Protein AF-A0A7W0T8P1-F1 (afdb_monomer_lite)

pLDDT: mean 83.96, std 18.14, range [41.06, 98.75]

Foldseek 3Di:
DDDDDDDDDDDDDDDDDDDPDPDDDDDDDDDDDDDDDDDDDDDDDDDPDDPPPPPDPPDDDVLVVLVVQLVVLCVLLVVLCVVFPCCAAEPPHPNPDPVSVQCWHPNDPPIDHPQSALVSVCQCQCPPNHQHVDDVPCGNPQDDPSVVSSVSSNVSVVVNVD

Radius of gyration: 28.11 Å; chains: 1; bounding box: 54×30×103 Å

Sequence (162 aa):
MKTILFCLLASLAACGGDSKAPAKPEPEPVATPVEPAPVTPVAEPTPTSEPIAKEEPPPPDPKIALAAAETAAYENAKPVLEKFCKSCHMKGNRNATAKKLAELDITEYPFKGKHANTKDIREVLGIGGGKPTMPKGAVGSVKGDDLALIAAWADAWDANHK

Secondary structure (DSSP, 8-state):
--------------------PPPPPPPPP-PPPPPPPP-----PPPP--------PPPPPPHHHHHHHHHHHHHHHHHHHHHHHTHHHHSTTSTT--HHHHHH-B-SSSSPBSTT-SHHHHHHHHTTTSPPP--STTSTT-S-THHHHHHHHHHHHHHHHT-

Structure (mmCIF, N/CA/C/O backbone):
data_AF-A0A7W0T8P1-F1
#
_entry.id   AF-A0A7W0T8P1-F1
#
loop_
_atom_site.group_PDB
_atom_site.id
_atom_site.type_symbol
_atom_site.label_atom_id
_atom_site.label_alt_id
_atom_site.label_comp_id
_atom_site.label_asym_id
_atom_site.label_entity_id
_atom_site.label_seq_id
_atom_site.pdbx_PDB_ins_code
_atom_site.Cartn_x
_atom_site.Cartn_y
_atom_site.Cartn_z
_atom_site.occupancy
_atom_site.B_iso_or_equiv
_atom_site.auth_seq_id
_atom_site.auth_comp_id
_atom_site.auth_asym_id
_atom_site.auth_atom_id
_atom_site.pdbx_PDB_model_num
ATOM 1 N N . MET A 1 1 ? -3.089 -15.436 43.392 1.00 41.06 1 MET A N 1
ATOM 2 C CA . MET A 1 1 ? -4.430 -15.611 43.999 1.00 41.06 1 MET A CA 1
ATOM 3 C C . MET A 1 1 ? -5.435 -15.187 42.930 1.00 41.06 1 MET A C 1
ATOM 5 O O . MET A 1 1 ? -5.274 -14.095 42.416 1.00 41.06 1 MET A O 1
ATOM 9 N N . LYS A 1 2 ? -6.182 -16.118 42.306 1.00 46.31 2 LYS A N 1
ATOM 10 C CA . LYS A 1 2 ? -7.569 -16.497 42.683 1.00 46.31 2 LYS A CA 1
ATOM 11 C C . LYS A 1 2 ? -8.438 -15.226 42.753 1.00 46.31 2 LYS A C 1
ATOM 13 O O . LYS A 1 2 ? -8.131 -14.364 43.558 1.00 46.31 2 LYS A O 1
ATOM 18 N N . THR A 1 3 ? -9.480 -15.005 41.951 1.00 44.75 3 THR A N 1
ATOM 19 C CA . THR A 1 3 ? -10.584 -15.881 41.502 1.00 44.75 3 THR A CA 1
ATOM 20 C C . THR A 1 3 ? -11.382 -15.043 40.451 1.00 44.75 3 THR A C 1
ATOM 22 O O . THR A 1 3 ? -11.213 -13.829 40.430 1.00 44.75 3 THR A O 1
ATOM 25 N N . ILE A 1 4 ? -12.147 -15.555 39.480 1.00 56.81 4 ILE A N 1
ATOM 26 C CA . ILE A 1 4 ? -13.626 -15.760 39.466 1.00 56.81 4 ILE A CA 1
ATOM 27 C C . ILE A 1 4 ? -13.977 -15.672 37.952 1.00 56.81 4 ILE A C 1
ATOM 29 O O . ILE A 1 4 ? -13.636 -14.676 37.328 1.00 56.81 4 ILE A O 1
ATOM 33 N N . LEU A 1 5 ? -14.367 -16.730 37.233 1.00 55.47 5 LEU A N 1
ATOM 34 C CA . LEU A 1 5 ? -15.614 -17.508 37.305 1.00 55.47 5 LEU A CA 1
ATOM 35 C C . LEU A 1 5 ? -16.815 -16.764 36.666 1.00 55.47 5 LEU A C 1
ATOM 37 O O . LEU A 1 5 ? -17.286 -15.770 37.192 1.00 55.47 5 LEU A O 1
ATOM 41 N N . PHE A 1 6 ? -17.338 -17.358 35.585 1.00 47.34 6 PHE A N 1
ATOM 42 C CA . PHE A 1 6 ? -18.720 -17.272 35.075 1.00 47.34 6 PHE A CA 1
ATOM 43 C C . PHE A 1 6 ? -19.210 -15.967 34.417 1.00 47.34 6 PHE A C 1
ATOM 45 O O . PHE A 1 6 ? -19.399 -14.946 35.059 1.00 47.34 6 PHE A O 1
ATOM 52 N N . CYS A 1 7 ? -19.601 -16.058 33.142 1.00 51.75 7 CYS A N 1
ATOM 53 C CA . CYS A 1 7 ? -20.990 -16.394 32.804 1.00 51.75 7 CYS A CA 1
ATOM 54 C C . CYS A 1 7 ? -21.139 -16.638 31.294 1.00 51.75 7 CYS A C 1
ATOM 56 O O . CYS A 1 7 ? -20.966 -15.737 30.477 1.00 51.75 7 CYS A O 1
ATOM 58 N N . LEU A 1 8 ? -21.490 -17.879 30.948 1.00 51.03 8 LEU A N 1
ATOM 59 C CA . LEU A 1 8 ? -22.179 -18.211 29.706 1.00 51.03 8 LEU A CA 1
ATOM 60 C C . LEU A 1 8 ? -23.519 -17.474 29.676 1.00 51.03 8 LEU A C 1
ATOM 62 O O . LEU A 1 8 ? -24.327 -17.676 30.577 1.00 51.03 8 LEU A O 1
ATOM 66 N N . LEU A 1 9 ? -23.797 -16.752 28.595 1.00 61.91 9 LEU A N 1
ATOM 67 C CA . LEU A 1 9 ? -25.160 -16.555 28.111 1.00 61.91 9 LEU A CA 1
ATOM 68 C C . LEU A 1 9 ? -25.158 -16.720 26.593 1.00 61.91 9 LEU A C 1
ATOM 70 O O . LEU A 1 9 ? -24.714 -15.860 25.837 1.00 61.91 9 LEU A O 1
ATOM 74 N N . ALA A 1 10 ? -25.633 -17.891 26.180 1.00 58.12 10 ALA A N 1
ATOM 75 C CA . ALA A 1 10 ? -26.115 -18.144 24.840 1.00 58.12 10 ALA A CA 1
ATOM 76 C C . ALA A 1 10 ? -27.408 -17.349 24.615 1.00 58.12 10 ALA A C 1
ATOM 78 O O . ALA A 1 10 ? -28.279 -17.300 25.484 1.00 58.12 10 ALA A O 1
ATOM 79 N N . SER A 1 11 ? -27.565 -16.763 23.434 1.00 65.81 11 SER A N 1
ATOM 80 C CA . SER A 1 11 ? -28.877 -16.383 22.918 1.00 65.81 11 SER A CA 1
ATOM 81 C C . SER A 1 11 ? -28.933 -16.703 21.434 1.00 65.81 11 SER A C 1
ATOM 83 O O . SER A 1 11 ? -28.066 -16.330 20.647 1.00 65.81 11 SER A O 1
ATOM 85 N N . LEU A 1 12 ? -29.941 -17.509 21.132 1.00 55.97 12 LEU A N 1
ATOM 86 C CA . LEU A 1 12 ? -30.298 -18.065 19.846 1.00 55.97 12 LEU A CA 1
ATOM 87 C C . LEU A 1 12 ? -30.912 -17.007 18.920 1.00 55.97 12 LEU A C 1
ATOM 89 O O . LEU A 1 12 ? -31.568 -16.078 19.374 1.00 55.97 12 LEU A O 1
ATOM 93 N N . ALA A 1 13 ? -30.763 -17.287 17.626 1.00 56.09 13 ALA A N 1
ATOM 94 C CA . ALA A 1 13 ? -31.745 -17.088 16.561 1.00 56.09 13 ALA A CA 1
ATOM 95 C C . ALA A 1 13 ? -32.289 -15.672 16.285 1.00 56.09 13 ALA A C 1
ATOM 97 O O . ALA A 1 13 ? -33.228 -15.199 16.914 1.00 56.09 13 ALA A O 1
ATOM 98 N N . ALA A 1 14 ? -31.834 -15.120 15.158 1.00 56.81 14 ALA A N 1
ATOM 99 C CA . ALA A 1 14 ? -32.705 -14.423 14.214 1.00 56.81 14 ALA A CA 1
ATOM 100 C C . ALA A 1 14 ? -32.209 -14.690 12.780 1.00 56.81 14 ALA A C 1
ATOM 102 O O . ALA A 1 14 ? -31.424 -13.933 12.216 1.00 56.81 14 ALA A O 1
ATOM 103 N N . CYS A 1 15 ? -32.644 -15.815 12.206 1.00 55.09 15 CYS A N 1
ATOM 104 C CA . CYS A 1 15 ? -32.730 -15.971 10.757 1.00 55.09 15 CYS A CA 1
ATOM 105 C C . CYS A 1 15 ? -34.045 -15.328 10.314 1.00 55.09 15 CYS A C 1
ATOM 107 O O . CYS A 1 15 ? -35.110 -15.763 10.746 1.00 55.09 15 CYS A O 1
ATOM 109 N N . GLY A 1 16 ? -33.981 -14.317 9.457 1.00 45.16 16 GLY A N 1
ATOM 110 C CA . GLY A 1 16 ? -35.161 -13.758 8.810 1.00 45.16 16 GLY A CA 1
ATOM 111 C C . GLY A 1 16 ? -34.790 -12.554 7.958 1.00 45.16 16 GLY A C 1
ATOM 112 O O . GLY A 1 16 ? -34.183 -11.619 8.470 1.00 45.16 16 GLY A O 1
ATOM 113 N N . GLY A 1 17 ? -35.149 -12.585 6.675 1.00 49.16 17 GLY A N 1
ATOM 114 C CA . GLY A 1 17 ? -35.180 -11.376 5.852 1.00 49.16 17 GLY A CA 1
ATOM 115 C C . GLY A 1 17 ? -34.564 -11.511 4.467 1.00 49.16 17 GLY A C 1
ATOM 116 O O . GLY A 1 17 ? -33.513 -10.941 4.206 1.00 49.16 17 GLY A O 1
ATOM 117 N N . ASP A 1 18 ? -35.257 -12.252 3.606 1.00 52.88 18 ASP A N 1
ATOM 118 C CA . ASP A 1 18 ? -35.471 -11.957 2.184 1.00 52.88 18 ASP A CA 1
ATOM 119 C C . ASP A 1 18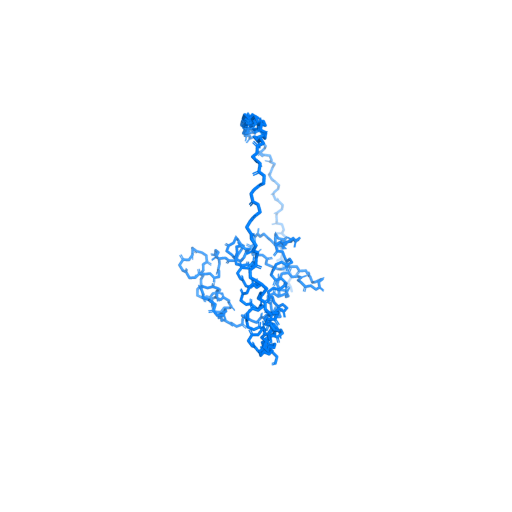 ? -34.260 -11.745 1.259 1.00 52.88 18 ASP A C 1
ATOM 121 O O . ASP A 1 18 ? -33.794 -10.640 0.975 1.00 52.88 18 ASP A O 1
ATOM 125 N N . SER A 1 19 ? -33.858 -12.857 0.637 1.00 55.28 19 SER A N 1
ATOM 126 C CA . SER A 1 19 ? -33.184 -12.868 -0.658 1.00 55.28 19 SER A CA 1
ATOM 127 C C . SER A 1 19 ? -34.091 -12.262 -1.731 1.00 55.28 19 SER A C 1
ATOM 129 O O . SER A 1 19 ? -34.943 -12.940 -2.302 1.00 55.28 19 SER A O 1
ATOM 131 N N . LYS A 1 20 ? -33.878 -10.987 -2.059 1.00 56.19 20 LYS A N 1
ATOM 132 C CA . LYS A 1 20 ? -34.366 -10.423 -3.318 1.00 56.19 20 LYS A CA 1
ATOM 133 C C . LYS A 1 20 ? -33.319 -10.694 -4.394 1.00 56.19 20 LYS A C 1
ATOM 135 O O . LYS A 1 20 ? -32.283 -10.036 -4.443 1.00 56.19 20 LYS A O 1
ATOM 140 N N . ALA A 1 21 ? -33.582 -11.704 -5.219 1.00 65.38 21 ALA A N 1
ATOM 141 C CA . ALA A 1 21 ? -32.804 -11.969 -6.421 1.00 65.38 21 ALA A CA 1
ATOM 142 C C . ALA A 1 21 ? -32.806 -10.712 -7.314 1.00 65.38 21 ALA A C 1
ATOM 144 O O . ALA A 1 21 ? -33.888 -10.197 -7.617 1.00 65.38 21 ALA A O 1
ATOM 145 N N . PRO A 1 22 ? -31.642 -10.184 -7.732 1.00 68.94 22 PRO A N 1
ATOM 146 C CA . PRO A 1 22 ? -31.613 -9.181 -8.780 1.00 68.94 22 PRO A CA 1
ATOM 147 C C . PRO A 1 22 ? -32.089 -9.817 -10.089 1.00 68.94 22 PRO A C 1
ATOM 149 O O . PRO A 1 22 ? -31.713 -10.937 -10.439 1.00 68.94 22 PRO A O 1
ATOM 152 N N . ALA A 1 23 ? -32.966 -9.090 -10.778 1.00 66.12 23 ALA A N 1
ATOM 153 C CA . ALA A 1 23 ? -33.496 -9.450 -12.078 1.00 66.12 23 ALA A CA 1
ATOM 154 C C . ALA A 1 23 ? -32.355 -9.728 -13.065 1.00 66.12 23 ALA A C 1
ATOM 156 O O . ALA A 1 23 ? -31.396 -8.963 -13.152 1.00 66.12 23 ALA A O 1
ATOM 157 N N . LYS A 1 24 ? -32.493 -10.830 -13.804 1.00 67.69 24 LYS A N 1
ATOM 158 C CA . LYS A 1 24 ? -31.679 -11.185 -14.967 1.00 67.69 24 LYS A CA 1
ATOM 159 C C . LYS A 1 24 ? -31.753 -10.043 -15.994 1.00 67.69 24 LYS A C 1
ATOM 161 O O . LYS A 1 24 ? -32.853 -9.802 -16.493 1.00 67.69 24 LYS A O 1
ATOM 166 N N . PRO A 1 25 ? -30.644 -9.359 -16.326 1.00 68.12 25 PRO A N 1
ATOM 167 C CA . PRO A 1 25 ? -30.621 -8.458 -17.464 1.00 68.12 25 PRO A CA 1
ATOM 168 C C . PRO A 1 25 ? -30.805 -9.248 -18.761 1.00 68.12 25 PRO A C 1
ATOM 170 O O . PRO A 1 25 ? -30.307 -10.364 -18.923 1.00 68.12 25 PRO A O 1
ATOM 173 N N . GLU A 1 26 ? -31.602 -8.639 -19.623 1.00 67.56 26 GLU A N 1
ATOM 174 C CA . GLU A 1 26 ? -31.990 -9.013 -20.977 1.00 67.56 26 GLU A CA 1
ATOM 175 C C . GLU A 1 26 ? -30.789 -9.437 -21.845 1.00 67.56 26 GLU A C 1
ATOM 177 O O . GLU A 1 26 ? -29.716 -8.844 -21.722 1.00 67.56 26 GLU A O 1
ATOM 182 N N . PRO A 1 27 ? -30.926 -10.451 -22.720 1.00 66.50 27 PRO A N 1
ATOM 183 C CA . PRO A 1 27 ? -29.911 -10.718 -23.731 1.00 66.50 27 PRO A CA 1
ATOM 184 C C . PRO A 1 27 ? -29.813 -9.525 -24.690 1.00 66.50 27 PRO A C 1
ATOM 186 O O . PRO A 1 27 ? -30.806 -9.123 -25.295 1.00 66.50 27 PRO A O 1
ATOM 189 N N . GLU A 1 28 ? -28.609 -8.975 -24.825 1.00 66.88 28 GLU A N 1
ATOM 190 C CA . GLU A 1 28 ? -28.311 -7.934 -25.804 1.00 66.88 28 GLU A CA 1
ATOM 191 C C . GLU A 1 28 ? -28.583 -8.436 -27.238 1.00 66.88 28 GLU A C 1
ATOM 193 O O . GLU A 1 28 ? -28.343 -9.612 -27.546 1.00 66.88 28 GLU A O 1
ATOM 198 N N . PRO A 1 29 ? -29.097 -7.569 -28.128 1.00 70.94 29 PRO A N 1
ATOM 199 C CA . PRO A 1 29 ? -29.385 -7.923 -29.509 1.00 70.94 29 PRO A CA 1
ATOM 200 C C . PRO A 1 29 ? -28.104 -8.283 -30.269 1.00 70.94 29 PRO A C 1
ATOM 202 O O . PRO A 1 29 ? -27.123 -7.543 -30.292 1.00 70.94 29 PRO A O 1
ATOM 205 N N . VAL A 1 30 ? -28.163 -9.437 -30.932 1.00 54.19 30 VAL A N 1
ATOM 206 C CA . VAL A 1 30 ? -27.162 -9.953 -31.866 1.00 54.19 30 VAL A CA 1
ATOM 207 C C . VAL A 1 30 ? -26.929 -8.921 -32.969 1.00 54.19 30 VAL A C 1
ATOM 209 O O . VAL A 1 30 ? -27.820 -8.649 -33.774 1.00 54.19 30 VAL A O 1
ATOM 212 N N . ALA A 1 31 ? -25.725 -8.354 -33.015 1.00 57.09 31 ALA A N 1
ATOM 213 C CA . ALA A 1 31 ? -25.283 -7.551 -34.142 1.00 57.09 31 ALA A CA 1
ATOM 214 C C . ALA A 1 31 ? -25.184 -8.440 -35.393 1.00 57.09 31 ALA A C 1
ATOM 216 O O . ALA A 1 31 ? -24.454 -9.431 -35.434 1.00 57.09 31 ALA A O 1
ATOM 217 N N . THR A 1 32 ? -25.959 -8.073 -36.407 1.00 63.59 32 THR A N 1
ATOM 218 C CA . THR A 1 32 ? -25.948 -8.613 -37.767 1.00 63.59 32 THR A CA 1
ATOM 219 C C . THR A 1 32 ? -24.542 -8.579 -38.387 1.00 63.59 32 THR A C 1
ATOM 221 O O . THR A 1 32 ? -23.881 -7.540 -38.315 1.00 63.59 32 THR A O 1
ATOM 224 N N . PRO A 1 33 ? -24.097 -9.659 -39.056 1.00 67.25 33 PRO A N 1
ATOM 225 C CA . PRO A 1 33 ? -22.906 -9.642 -39.900 1.00 67.25 33 PRO A CA 1
ATOM 226 C C . PRO A 1 33 ? -23.093 -8.671 -41.070 1.00 67.25 33 PRO A C 1
ATOM 228 O O . PRO A 1 33 ? -24.044 -8.797 -41.841 1.00 67.25 33 PRO A O 1
ATOM 231 N N . VAL A 1 34 ? -22.189 -7.701 -41.198 1.00 63.44 34 VAL A N 1
ATOM 232 C CA . VAL A 1 34 ? -22.124 -6.814 -42.361 1.00 63.44 34 VAL A CA 1
ATOM 233 C C . VAL A 1 34 ? -21.410 -7.547 -43.495 1.00 63.44 34 VAL A C 1
ATOM 235 O O . VAL A 1 34 ? -20.306 -8.065 -43.335 1.00 63.44 34 VAL A O 1
ATOM 238 N N . GLU A 1 35 ? -22.099 -7.595 -44.627 1.00 67.81 35 GLU A N 1
ATOM 239 C CA . GLU A 1 35 ? -21.688 -8.109 -45.929 1.00 67.81 35 GLU A CA 1
ATOM 240 C C . GLU A 1 35 ? -20.400 -7.425 -46.440 1.00 67.81 35 GLU A C 1
ATOM 242 O O . GLU A 1 35 ? -20.301 -6.195 -46.389 1.00 67.81 35 GLU A O 1
ATOM 247 N N . PRO A 1 36 ? -19.397 -8.173 -46.938 1.00 62.44 36 PRO A N 1
ATOM 248 C CA . PRO A 1 36 ? -18.203 -7.573 -47.515 1.00 62.44 36 PRO A CA 1
ATOM 249 C C . PRO A 1 36 ? -18.466 -7.110 -48.955 1.00 62.44 36 PRO A C 1
ATOM 251 O O . PRO A 1 36 ? -18.781 -7.910 -49.835 1.00 62.44 36 PRO A O 1
ATOM 254 N N . ALA A 1 37 ? -18.273 -5.816 -49.209 1.00 68.38 37 ALA A N 1
ATOM 255 C CA . ALA A 1 37 ? -18.227 -5.266 -50.560 1.00 68.38 37 ALA A CA 1
ATOM 256 C C . ALA A 1 37 ? -16.897 -5.628 -51.262 1.00 68.38 37 ALA A C 1
ATOM 258 O O . ALA A 1 37 ? -15.835 -5.524 -50.640 1.00 68.38 37 ALA A O 1
ATOM 259 N N . PRO A 1 38 ? -16.912 -5.991 -52.559 1.00 62.12 38 PRO A N 1
ATOM 260 C CA . PRO A 1 38 ? -15.705 -6.128 -53.360 1.00 62.12 38 PRO A CA 1
ATOM 261 C C . PRO A 1 38 ? -15.319 -4.766 -53.950 1.00 62.12 38 PRO A C 1
ATOM 263 O O . PRO A 1 38 ? -16.081 -4.171 -54.710 1.00 62.12 38 PRO A O 1
ATOM 266 N N . VAL A 1 39 ? -14.113 -4.285 -53.646 1.00 61.06 39 VAL A N 1
ATOM 267 C CA . VAL A 1 39 ? -13.488 -3.181 -54.386 1.00 61.06 39 VAL A CA 1
ATOM 268 C C . VAL A 1 39 ? -12.166 -3.636 -54.990 1.00 61.06 39 VAL A C 1
ATOM 270 O O . VAL A 1 39 ? -11.305 -4.224 -54.341 1.00 61.06 39 VAL A O 1
ATOM 273 N N . THR A 1 40 ? -12.088 -3.403 -56.293 1.00 62.66 40 THR A N 1
ATOM 274 C CA . THR A 1 40 ? -11.021 -3.715 -57.241 1.00 62.66 40 THR A CA 1
ATOM 275 C C . THR A 1 40 ? -9.670 -3.082 -56.892 1.00 62.66 40 THR A C 1
ATOM 277 O O . THR A 1 40 ? -9.638 -1.971 -56.363 1.00 62.66 40 THR A O 1
ATOM 280 N N . PRO A 1 41 ? -8.549 -3.729 -57.268 1.00 61.88 41 PRO A N 1
ATOM 281 C CA . PRO A 1 41 ? -7.210 -3.206 -57.049 1.00 61.88 41 PRO A CA 1
ATOM 282 C C . PRO A 1 41 ? -6.822 -2.223 -58.163 1.00 61.88 41 PRO A C 1
ATOM 284 O O . PRO A 1 41 ? -6.849 -2.569 -59.343 1.00 61.88 41 PRO A O 1
ATOM 287 N N . VAL A 1 42 ? -6.403 -1.015 -57.787 1.00 62.09 42 VAL A N 1
ATOM 288 C CA . VAL A 1 42 ? -5.606 -0.138 -58.654 1.00 62.09 42 VAL A CA 1
ATOM 289 C C . VAL A 1 42 ? -4.215 -0.078 -58.043 1.00 62.09 42 VAL A C 1
ATOM 291 O O . VAL A 1 42 ? -4.015 0.476 -56.966 1.00 62.09 42 VAL A O 1
ATOM 294 N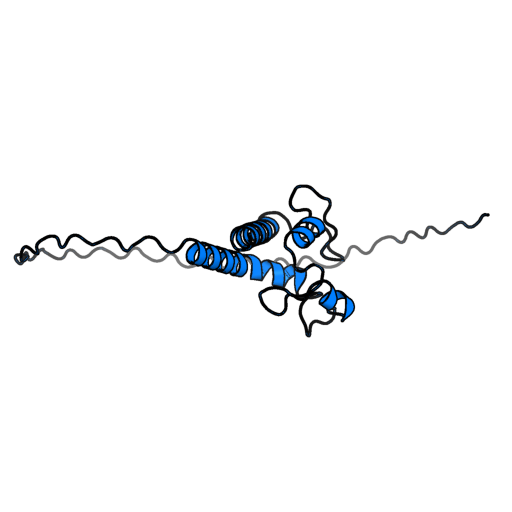 N . ALA A 1 43 ? -3.276 -0.743 -58.710 1.00 57.78 43 ALA A N 1
ATOM 295 C CA . ALA A 1 43 ? -1.865 -0.707 -58.377 1.00 57.78 43 ALA A CA 1
ATOM 296 C C . ALA A 1 43 ? -1.265 0.607 -58.893 1.00 57.78 43 ALA A C 1
ATOM 298 O O . ALA A 1 43 ? -1.164 0.805 -60.103 1.00 57.78 43 ALA A O 1
ATOM 299 N N . GLU A 1 44 ? -0.845 1.476 -57.977 1.00 63.47 44 GLU A N 1
ATOM 300 C CA . GLU A 1 44 ? 0.131 2.526 -58.263 1.00 63.47 44 GLU A CA 1
ATOM 301 C C . GLU A 1 44 ? 1.526 2.077 -57.791 1.00 63.47 44 GLU A C 1
ATOM 303 O O . GLU A 1 44 ? 1.647 1.404 -56.761 1.00 63.47 44 GLU A O 1
ATOM 308 N N . PRO A 1 45 ? 2.589 2.396 -58.550 1.00 58.88 45 PRO A N 1
ATOM 309 C CA . PRO A 1 45 ? 3.943 1.945 -58.263 1.00 58.88 45 PRO A CA 1
ATOM 310 C C . PRO A 1 45 ? 4.491 2.624 -57.004 1.00 58.88 45 PRO A C 1
ATOM 312 O O . PRO A 1 45 ? 4.637 3.843 -56.936 1.00 58.88 45 PRO A O 1
ATOM 315 N N . THR A 1 46 ? 4.839 1.811 -56.009 1.00 56.44 46 THR A N 1
ATOM 316 C CA . THR A 1 46 ? 5.544 2.243 -54.802 1.00 56.44 46 THR A CA 1
ATOM 317 C C . THR A 1 46 ? 6.932 2.788 -55.156 1.00 56.44 46 THR A C 1
ATOM 319 O O . THR A 1 46 ? 7.707 2.057 -55.782 1.00 56.44 46 THR A O 1
ATOM 322 N N . PRO A 1 47 ? 7.312 4.003 -54.719 1.00 62.06 47 PRO A N 1
ATOM 323 C CA . PRO A 1 47 ? 8.716 4.374 -54.669 1.00 62.06 47 PRO A CA 1
ATOM 324 C C . PRO A 1 47 ? 9.420 3.439 -53.680 1.00 62.06 47 PRO A C 1
ATOM 326 O O . PRO A 1 47 ? 9.040 3.356 -52.510 1.00 62.06 47 PRO A O 1
ATOM 329 N N . THR A 1 48 ? 10.430 2.715 -54.165 1.00 60.44 48 THR A N 1
ATOM 330 C CA . THR A 1 48 ? 11.393 1.979 -53.341 1.00 60.44 48 THR A CA 1
ATOM 331 C C . THR A 1 48 ? 12.029 2.959 -52.366 1.00 60.44 48 THR A C 1
ATOM 333 O O . THR A 1 48 ? 12.966 3.678 -52.696 1.00 60.44 48 THR A O 1
ATOM 336 N N . SER A 1 49 ? 11.461 3.016 -51.166 1.00 61.62 49 SER A N 1
ATOM 337 C CA . SER A 1 49 ? 12.089 3.630 -50.010 1.00 61.62 49 SER A CA 1
ATOM 338 C C . SER A 1 49 ? 13.099 2.617 -49.492 1.00 61.62 49 SER A C 1
ATOM 340 O O . SER A 1 49 ? 12.737 1.491 -49.144 1.00 61.62 49 SER A O 1
ATOM 342 N N . GLU A 1 50 ? 14.372 2.995 -49.515 1.00 64.62 50 GLU A N 1
ATOM 343 C CA . GLU A 1 50 ? 15.443 2.250 -48.866 1.00 64.62 50 GLU A CA 1
ATOM 344 C C . GLU A 1 50 ? 15.048 1.950 -47.408 1.00 64.62 50 GLU A C 1
ATOM 346 O O . GLU A 1 50 ? 14.453 2.808 -46.743 1.00 64.62 50 GLU A O 1
ATOM 351 N N . PRO A 1 51 ? 15.333 0.744 -46.887 1.00 63.16 51 PRO A N 1
ATOM 352 C CA . PRO A 1 51 ? 15.076 0.430 -45.495 1.00 63.16 51 PRO A CA 1
ATOM 353 C C . PRO A 1 51 ? 16.018 1.277 -44.641 1.00 63.16 51 PRO A C 1
ATOM 355 O O . PRO A 1 51 ? 17.180 0.931 -44.438 1.00 63.16 51 PRO A O 1
ATOM 358 N N . ILE A 1 52 ? 15.511 2.403 -44.139 1.00 63.22 52 ILE A N 1
ATOM 359 C CA . ILE A 1 52 ? 16.136 3.120 -43.033 1.00 63.22 52 ILE A CA 1
ATOM 360 C C . ILE A 1 52 ? 16.203 2.1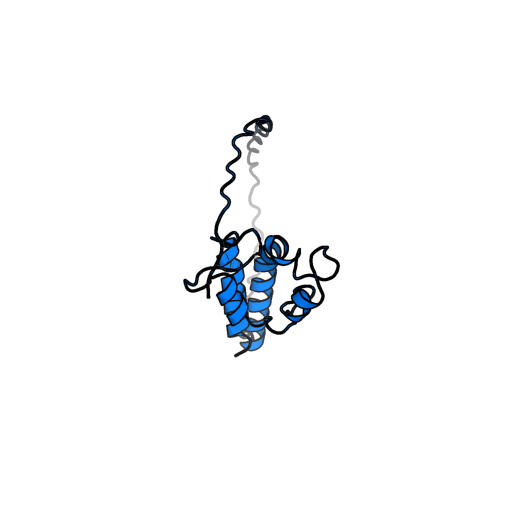04 -41.897 1.00 63.22 52 ILE A C 1
ATOM 362 O O . ILE A 1 52 ? 15.170 1.692 -41.362 1.00 63.22 52 ILE A O 1
ATOM 366 N N . ALA A 1 53 ? 17.416 1.645 -41.589 1.00 64.62 53 ALA A N 1
ATOM 367 C CA . ALA A 1 53 ? 17.680 0.829 -40.421 1.00 64.62 53 ALA A CA 1
ATOM 368 C C . ALA A 1 53 ? 17.110 1.585 -39.220 1.00 64.62 53 ALA A C 1
ATOM 370 O O . ALA A 1 53 ? 17.579 2.665 -38.865 1.00 64.62 53 ALA A O 1
ATOM 371 N N . LYS A 1 54 ? 16.014 1.060 -38.672 1.00 67.06 54 LYS A N 1
ATOM 372 C CA . LYS A 1 54 ? 15.344 1.621 -37.509 1.00 67.06 54 LYS A CA 1
ATOM 373 C C . LYS A 1 54 ? 16.308 1.411 -36.350 1.00 67.06 54 LYS A C 1
ATOM 375 O O . LYS A 1 54 ? 16.417 0.299 -35.844 1.00 67.06 54 LYS A O 1
ATOM 380 N N . GLU A 1 55 ? 17.080 2.442 -36.031 1.00 64.38 55 GLU A N 1
ATOM 381 C CA . GLU A 1 55 ? 17.997 2.422 -34.901 1.00 64.38 55 GLU A CA 1
ATOM 382 C C . GLU A 1 55 ? 17.151 2.169 -33.649 1.00 64.38 55 GLU A C 1
ATOM 384 O O . GLU A 1 55 ? 16.230 2.929 -33.332 1.00 64.38 55 GLU A O 1
ATOM 389 N N . GLU A 1 56 ? 17.356 1.007 -33.031 1.00 72.12 56 GLU A N 1
ATOM 390 C CA . GLU A 1 56 ? 16.610 0.610 -31.847 1.00 72.12 56 GLU A CA 1
ATOM 391 C C . GLU A 1 56 ? 16.997 1.573 -30.718 1.00 72.12 56 GLU A C 1
ATOM 393 O O . GLU A 1 56 ? 18.192 1.808 -30.508 1.00 72.12 56 GLU A O 1
ATOM 398 N N . PRO A 1 57 ? 16.026 2.198 -30.026 1.00 76.00 57 PRO A N 1
ATOM 399 C CA . PRO A 1 57 ? 16.352 3.128 -28.960 1.00 76.00 57 PRO A CA 1
ATOM 400 C C . PRO A 1 57 ? 17.203 2.417 -27.900 1.00 76.00 57 PRO A C 1
ATOM 402 O O . PRO A 1 57 ? 16.975 1.233 -27.626 1.00 76.00 57 PRO A O 1
ATOM 405 N N . PRO A 1 58 ? 18.176 3.119 -27.288 1.00 75.94 58 PRO A N 1
ATOM 406 C CA . PRO A 1 58 ? 18.988 2.527 -26.240 1.00 75.94 58 PRO A CA 1
ATOM 407 C C . PRO A 1 58 ? 18.085 2.004 -25.113 1.00 75.94 58 PRO A C 1
ATOM 409 O O . PRO A 1 58 ? 17.046 2.615 -24.827 1.00 75.94 58 PRO A O 1
ATOM 412 N N . PRO A 1 59 ? 18.459 0.888 -24.462 1.00 80.00 59 PRO A N 1
ATOM 413 C CA . PRO A 1 59 ? 17.678 0.352 -23.360 1.00 80.00 59 PRO A CA 1
ATOM 414 C C . PRO A 1 59 ? 17.532 1.413 -22.258 1.00 80.00 59 PRO A C 1
ATOM 416 O O . PRO A 1 59 ? 18.463 2.193 -22.027 1.00 80.00 59 PRO A O 1
ATOM 419 N N . PRO A 1 60 ? 16.376 1.466 -21.574 1.00 83.00 60 PRO A N 1
ATOM 420 C CA . PRO A 1 60 ? 16.157 2.438 -20.515 1.00 83.00 60 PRO A CA 1
ATOM 421 C C . PRO A 1 60 ? 17.159 2.234 -19.376 1.00 83.00 60 PRO A C 1
ATOM 423 O O . PRO A 1 60 ? 17.555 1.106 -19.072 1.00 83.00 60 PRO A O 1
ATOM 426 N N . ASP A 1 61 ? 17.521 3.333 -18.712 1.00 90.44 61 ASP A N 1
ATOM 427 C CA . ASP A 1 61 ? 18.296 3.285 -17.474 1.00 90.44 61 ASP A CA 1
ATOM 428 C C . ASP A 1 61 ? 17.598 2.342 -16.466 1.00 90.44 61 ASP A C 1
ATOM 430 O O . ASP A 1 61 ? 16.391 2.496 -16.222 1.00 90.44 61 ASP A O 1
ATOM 434 N N . PRO A 1 62 ? 18.314 1.368 -15.868 1.00 93.00 62 PRO A N 1
ATOM 435 C CA . PRO A 1 62 ? 17.718 0.396 -14.955 1.00 93.00 62 PRO A CA 1
ATOM 436 C C . PRO A 1 62 ? 16.942 1.030 -13.797 1.00 93.00 62 PRO A C 1
ATOM 438 O O . PRO A 1 62 ? 15.904 0.508 -13.392 1.00 93.00 62 PRO A O 1
ATOM 441 N N . LYS A 1 63 ? 17.397 2.173 -13.273 1.00 93.31 63 LYS A N 1
ATOM 442 C CA . LYS A 1 63 ? 16.727 2.877 -12.177 1.00 93.31 63 LYS A CA 1
ATOM 443 C C . LYS A 1 63 ? 15.401 3.483 -12.627 1.00 93.31 63 LYS A C 1
ATOM 445 O O . LYS A 1 63 ? 14.419 3.417 -11.889 1.00 93.31 63 LYS A O 1
ATOM 450 N N . ILE A 1 64 ? 15.351 4.024 -13.844 1.00 94.25 64 ILE A N 1
ATOM 451 C CA . ILE A 1 64 ? 14.111 4.530 -14.448 1.00 94.25 64 ILE A CA 1
ATOM 452 C C . ILE A 1 64 ? 13.127 3.381 -14.687 1.00 94.25 64 ILE A C 1
ATOM 454 O O . ILE A 1 64 ? 11.944 3.510 -14.370 1.00 94.25 64 ILE A O 1
ATOM 458 N N . ALA A 1 65 ? 13.613 2.236 -15.171 1.00 95.06 65 ALA A N 1
ATOM 459 C CA . ALA A 1 65 ? 12.786 1.048 -15.365 1.00 95.06 65 ALA A CA 1
ATOM 460 C C . ALA A 1 65 ? 12.197 0.524 -14.040 1.00 95.06 65 ALA A C 1
ATOM 462 O O . ALA A 1 65 ? 11.007 0.210 -13.982 1.00 95.06 65 ALA A O 1
ATOM 463 N N . LEU A 1 66 ? 12.988 0.486 -12.961 1.00 96.50 66 LEU A N 1
ATOM 464 C CA . LEU A 1 66 ? 12.525 0.066 -11.632 1.00 96.50 66 LEU A CA 1
ATOM 465 C C . LEU A 1 66 ? 11.485 1.029 -11.042 1.00 96.50 66 LEU A C 1
ATOM 467 O O . LEU A 1 66 ? 10.468 0.576 -10.520 1.00 96.50 66 LEU A O 1
ATOM 471 N N . ALA A 1 67 ? 11.689 2.342 -11.171 1.00 96.81 67 ALA A N 1
ATOM 472 C CA . ALA A 1 67 ? 10.715 3.335 -10.716 1.00 96.81 67 ALA A CA 1
ATOM 473 C C . ALA A 1 67 ? 9.383 3.246 -11.489 1.00 96.81 67 ALA A C 1
ATOM 475 O O . ALA A 1 67 ? 8.304 3.363 -10.899 1.00 96.81 67 ALA A O 1
ATOM 476 N N . ALA A 1 68 ? 9.442 2.993 -12.801 1.00 96.94 68 ALA A N 1
ATOM 477 C CA . ALA A 1 68 ? 8.254 2.779 -13.624 1.00 96.94 68 ALA A CA 1
ATOM 478 C C . ALA A 1 68 ? 7.513 1.487 -13.236 1.00 96.94 68 ALA A C 1
ATOM 480 O O . ALA A 1 68 ? 6.288 1.499 -13.102 1.00 96.94 68 ALA A O 1
ATOM 481 N N . ALA A 1 69 ? 8.247 0.394 -13.004 1.00 97.88 69 ALA A N 1
ATOM 482 C CA . ALA A 1 69 ? 7.682 -0.880 -12.564 1.00 97.88 69 ALA A CA 1
ATOM 483 C C . ALA A 1 69 ? 7.001 -0.765 -11.192 1.00 97.88 69 ALA A C 1
ATOM 485 O O . ALA A 1 69 ? 5.884 -1.251 -11.016 1.00 97.88 69 ALA A O 1
ATOM 486 N N . GLU A 1 70 ? 7.634 -0.077 -10.242 1.00 98.31 70 GLU A N 1
ATOM 487 C CA . GLU A 1 70 ? 7.039 0.211 -8.938 1.00 98.31 70 GLU A CA 1
ATOM 488 C C . GLU A 1 70 ? 5.749 1.024 -9.068 1.00 98.31 70 GLU A C 1
ATOM 490 O O . GLU A 1 70 ? 4.731 0.645 -8.491 1.00 98.31 70 GLU A O 1
ATOM 495 N N . THR A 1 71 ? 5.767 2.106 -9.853 1.00 98.38 71 THR A N 1
ATOM 496 C CA . THR A 1 71 ? 4.589 2.965 -10.056 1.00 98.38 71 THR A CA 1
ATOM 497 C C . THR A 1 71 ? 3.431 2.171 -10.661 1.00 98.38 71 THR A C 1
ATOM 499 O O . THR A 1 71 ? 2.306 2.243 -10.169 1.00 98.38 71 THR A O 1
ATOM 502 N N . ALA A 1 72 ? 3.700 1.359 -11.687 1.00 98.56 72 ALA A N 1
ATOM 503 C CA . ALA A 1 72 ? 2.687 0.507 -12.301 1.00 98.56 72 ALA A CA 1
ATOM 504 C C . ALA A 1 72 ? 2.118 -0.516 -11.303 1.00 98.56 72 ALA A C 1
ATOM 506 O O . ALA A 1 72 ? 0.904 -0.715 -11.234 1.00 98.56 72 ALA A O 1
ATOM 507 N N . ALA A 1 73 ? 2.975 -1.144 -10.495 1.00 98.69 73 ALA A N 1
ATOM 508 C CA . ALA A 1 73 ? 2.538 -2.090 -9.476 1.00 98.69 73 ALA A CA 1
ATOM 509 C C . ALA A 1 73 ? 1.713 -1.407 -8.369 1.00 98.69 73 ALA A C 1
ATOM 511 O O . ALA A 1 73 ? 0.702 -1.962 -7.934 1.00 98.69 73 ALA A O 1
ATOM 512 N N . TYR A 1 74 ? 2.086 -0.190 -7.959 1.00 98.62 74 TYR A N 1
ATOM 513 C CA . TYR A 1 74 ? 1.322 0.612 -7.003 1.00 98.62 74 TYR A CA 1
ATOM 514 C C . TYR A 1 74 ? -0.079 0.934 -7.526 1.00 98.62 74 TYR A C 1
ATOM 516 O O . TYR A 1 74 ? -1.056 0.680 -6.822 1.00 98.62 74 TYR A O 1
ATOM 524 N N . GLU A 1 75 ? -0.203 1.433 -8.758 1.00 98.62 75 GLU A N 1
ATOM 525 C CA . GLU A 1 75 ? -1.513 1.766 -9.337 1.00 98.62 75 GLU A CA 1
ATOM 526 C C . GLU A 1 75 ? -2.415 0.527 -9.464 1.00 98.62 75 GLU A C 1
ATOM 528 O O . GLU A 1 75 ? -3.614 0.609 -9.197 1.00 98.62 75 GLU A O 1
ATOM 533 N N . ASN A 1 76 ? -1.843 -0.647 -9.750 1.00 98.69 76 ASN A N 1
ATOM 534 C CA . ASN A 1 76 ? -2.588 -1.909 -9.740 1.00 98.69 76 ASN A CA 1
ATOM 535 C C . ASN A 1 76 ? -3.043 -2.326 -8.325 1.00 98.69 76 ASN A C 1
ATOM 537 O O . ASN A 1 76 ? -4.144 -2.850 -8.155 1.00 98.69 76 ASN A O 1
ATOM 541 N N . ALA A 1 77 ? -2.227 -2.090 -7.292 1.00 98.69 77 ALA A N 1
ATOM 542 C CA . ALA A 1 77 ? -2.559 -2.411 -5.899 1.00 98.69 77 ALA A CA 1
ATOM 543 C C . ALA A 1 77 ? -3.505 -1.387 -5.241 1.00 98.69 77 ALA A C 1
ATOM 545 O O . ALA A 1 77 ? -4.221 -1.708 -4.286 1.00 98.69 77 ALA A O 1
ATOM 546 N N . LYS A 1 78 ? -3.536 -0.153 -5.745 1.00 98.56 78 LYS A N 1
ATOM 547 C CA . LYS A 1 78 ? -4.323 0.970 -5.222 1.00 98.56 78 LYS A CA 1
ATOM 548 C C . LYS A 1 78 ? -5.805 0.666 -4.974 1.00 98.56 78 LYS A C 1
ATOM 550 O O . LYS A 1 78 ? -6.246 0.922 -3.851 1.00 98.56 78 LYS A O 1
ATOM 555 N N . PRO A 1 79 ? -6.588 0.074 -5.898 1.00 98.62 79 PRO A N 1
ATOM 556 C CA . PRO A 1 79 ? -7.988 -0.261 -5.616 1.00 98.62 79 PRO A CA 1
ATOM 557 C C . PRO A 1 79 ? -8.147 -1.229 -4.432 1.00 98.62 79 PRO A C 1
ATOM 559 O O . PRO A 1 79 ? -9.106 -1.118 -3.665 1.00 98.62 79 PRO A O 1
ATOM 562 N N . VAL A 1 80 ? -7.193 -2.142 -4.222 1.00 98.56 80 VAL A N 1
ATOM 563 C CA . VAL A 1 80 ? -7.195 -3.065 -3.077 1.00 98.56 80 VAL A CA 1
ATOM 564 C C . VAL A 1 80 ? -6.910 -2.306 -1.778 1.00 98.56 80 VAL A C 1
ATOM 566 O O . VAL A 1 80 ? -7.631 -2.458 -0.787 1.00 98.56 80 VAL A O 1
ATOM 569 N N . LEU A 1 81 ? -5.904 -1.430 -1.785 1.00 98.31 81 LEU A N 1
ATOM 570 C CA . LEU A 1 81 ? -5.575 -0.565 -0.647 1.00 98.31 81 LEU A CA 1
ATOM 571 C C . LEU A 1 81 ? -6.754 0.347 -0.280 1.00 98.31 81 LEU A C 1
ATOM 573 O O . LEU A 1 81 ? -7.087 0.519 0.895 1.00 98.31 81 LEU A O 1
ATOM 577 N N . GLU A 1 82 ? -7.454 0.883 -1.273 1.00 97.88 82 GLU A N 1
ATOM 578 C CA . GLU A 1 82 ? -8.654 1.678 -1.050 1.00 97.88 82 GLU A CA 1
ATOM 579 C C . GLU A 1 82 ? -9.813 0.850 -0.492 1.00 97.88 82 GLU A C 1
ATOM 581 O O . GLU A 1 82 ? -10.535 1.308 0.396 1.00 97.88 82 GLU A O 1
ATOM 586 N N . LYS A 1 83 ? -9.999 -0.376 -0.974 1.00 97.94 83 LYS A N 1
ATOM 587 C CA . LYS A 1 83 ? -11.067 -1.271 -0.519 1.00 97.94 83 LYS A CA 1
ATOM 588 C C . LYS A 1 83 ? -10.879 -1.699 0.936 1.00 97.94 83 LYS A C 1
ATOM 590 O O . LYS A 1 83 ? -11.837 -1.666 1.708 1.00 97.94 83 LYS A O 1
ATOM 595 N N . PHE A 1 84 ? -9.662 -2.073 1.327 1.00 98.19 84 PHE A N 1
ATOM 596 C CA . PHE A 1 84 ? -9.413 -2.708 2.626 1.00 98.19 84 PHE A CA 1
ATOM 597 C C . PHE A 1 84 ? -8.729 -1.805 3.657 1.00 98.19 84 PHE A C 1
ATOM 599 O O . PHE A 1 84 ? -8.979 -1.952 4.856 1.00 98.19 84 PHE A O 1
ATOM 606 N N . CYS A 1 85 ? -7.898 -0.853 3.229 1.00 97.81 85 CYS A N 1
ATOM 607 C CA . CYS A 1 85 ? -7.006 -0.112 4.126 1.00 97.81 85 CYS A CA 1
ATOM 608 C C . CYS A 1 85 ? -7.492 1.323 4.404 1.00 97.81 85 CYS A C 1
ATOM 610 O O . CYS A 1 85 ? -7.327 1.813 5.530 1.00 97.81 85 CYS A O 1
ATOM 612 N N . LYS A 1 86 ? -8.148 1.993 3.437 1.00 97.69 86 LYS A N 1
ATOM 613 C CA . LYS A 1 86 ? -8.457 3.440 3.538 1.00 97.69 86 LYS A CA 1
ATOM 614 C C . LYS A 1 86 ? -9.268 3.828 4.765 1.00 97.69 86 LYS A C 1
ATOM 616 O O . LYS A 1 86 ? -9.002 4.856 5.378 1.00 97.69 86 LYS A O 1
ATOM 621 N N . SER A 1 87 ? -10.216 2.986 5.181 1.00 97.38 87 SER A N 1
ATOM 622 C CA . SER A 1 87 ? -11.113 3.313 6.296 1.00 97.38 87 SER A CA 1
ATOM 623 C C . SER A 1 87 ? -10.362 3.630 7.597 1.00 97.38 87 SER A C 1
ATOM 625 O O . SER A 1 87 ? -10.878 4.382 8.425 1.00 97.38 87 SER A O 1
ATOM 627 N N . CYS A 1 88 ? -9.159 3.067 7.773 1.00 98.19 88 CYS A N 1
ATOM 628 C CA . CYS A 1 88 ? -8.327 3.200 8.968 1.00 98.19 88 CYS A CA 1
ATOM 629 C C . CYS A 1 88 ? -7.002 3.938 8.737 1.00 98.19 88 CYS A C 1
ATOM 631 O O . CYS A 1 88 ? -6.484 4.502 9.698 1.00 98.19 88 CYS A O 1
ATOM 633 N N . HIS A 1 89 ? -6.465 3.917 7.515 1.00 98.19 89 HIS A N 1
ATOM 634 C CA . HIS A 1 89 ? -5.112 4.395 7.210 1.00 98.19 89 HIS A CA 1
ATOM 635 C C . HIS A 1 89 ? -5.066 5.576 6.234 1.00 98.19 89 HIS A C 1
ATOM 637 O O . HIS A 1 89 ? -3.992 5.945 5.788 1.00 98.19 89 HIS A O 1
ATOM 643 N N . MET A 1 90 ? -6.201 6.197 5.905 1.00 98.25 90 MET A N 1
ATOM 644 C CA . MET A 1 90 ? -6.243 7.394 5.058 1.00 98.25 90 MET A CA 1
ATOM 645 C C . MET A 1 90 ? -6.907 8.551 5.806 1.00 98.25 90 MET A C 1
ATOM 647 O O . MET A 1 90 ? -7.986 8.385 6.386 1.00 98.25 90 MET A O 1
ATOM 651 N N . LYS A 1 91 ? -6.267 9.724 5.789 1.00 98.12 91 LYS A N 1
ATOM 652 C CA . LYS A 1 91 ? -6.735 10.951 6.447 1.00 98.12 91 LYS A CA 1
ATOM 653 C C . LYS A 1 91 ? -8.164 11.297 6.028 1.00 98.12 91 LYS A C 1
ATOM 655 O O . LYS A 1 91 ? -8.582 11.046 4.905 1.00 98.12 91 LYS A O 1
ATOM 660 N N . GLY A 1 92 ? -8.925 11.855 6.967 1.00 96.62 92 GLY A N 1
ATOM 661 C CA . GLY A 1 92 ? -10.330 12.219 6.758 1.00 96.62 92 GLY A CA 1
ATOM 662 C C . GLY A 1 92 ? -11.323 11.055 6.864 1.00 96.62 92 GLY A C 1
ATOM 663 O O . GLY A 1 92 ? -12.522 11.301 6.973 1.00 96.62 92 GLY A O 1
ATOM 664 N N . ASN A 1 93 ? -10.873 9.795 6.908 1.00 97.38 93 ASN A N 1
ATOM 665 C CA . ASN A 1 93 ? -11.780 8.668 7.128 1.00 97.38 93 ASN A CA 1
ATOM 666 C C . ASN A 1 93 ? -12.184 8.524 8.599 1.00 97.38 93 ASN A C 1
ATOM 668 O O . ASN A 1 93 ? -11.384 8.712 9.515 1.00 97.38 93 ASN A O 1
ATOM 672 N N . ARG A 1 94 ? -13.426 8.080 8.828 1.00 95.19 94 ARG A N 1
ATOM 673 C CA . ARG A 1 94 ? -14.039 7.967 10.165 1.00 95.19 94 ARG A CA 1
ATOM 674 C C . ARG A 1 94 ? -13.220 7.152 11.174 1.00 95.19 94 ARG A C 1
ATOM 676 O O . ARG A 1 94 ? -13.269 7.455 12.361 1.00 95.19 94 ARG A O 1
ATOM 683 N N . ASN A 1 95 ? -12.481 6.126 10.737 1.00 96.06 95 ASN A N 1
ATOM 684 C CA . ASN A 1 95 ? -11.700 5.277 11.645 1.00 96.06 95 ASN A CA 1
ATOM 685 C C . ASN A 1 95 ? -10.194 5.586 11.630 1.00 96.06 95 ASN A C 1
ATOM 687 O O . ASN A 1 95 ? -9.438 4.828 12.253 1.00 96.06 95 ASN A O 1
ATOM 691 N N . ALA A 1 96 ? -9.759 6.649 10.945 1.00 97.81 96 ALA A N 1
ATOM 692 C CA . ALA A 1 96 ? -8.365 7.066 10.832 1.00 97.81 96 ALA A CA 1
ATOM 693 C C . ALA A 1 96 ? -7.945 7.924 12.034 1.00 97.81 96 ALA A C 1
ATOM 695 O O . ALA A 1 96 ? -7.907 9.151 11.988 1.00 97.81 96 ALA A O 1
ATOM 696 N N . THR A 1 97 ? -7.658 7.259 13.154 1.00 98.06 97 THR A N 1
ATOM 697 C CA . THR A 1 97 ? -7.174 7.934 14.364 1.00 98.06 97 THR A CA 1
ATOM 698 C C . THR A 1 97 ? -5.709 8.343 14.216 1.00 98.06 97 THR A C 1
ATOM 700 O O . THR A 1 97 ? -4.949 7.686 13.505 1.00 98.06 97 THR A O 1
ATOM 703 N N . ALA A 1 98 ? -5.276 9.370 14.958 1.00 98.19 98 ALA A N 1
ATOM 704 C CA . ALA A 1 98 ? -3.882 9.829 14.955 1.00 98.19 98 ALA A CA 1
ATOM 705 C C . ALA A 1 98 ? -2.880 8.687 15.207 1.00 98.19 98 ALA A C 1
ATOM 707 O O . ALA A 1 98 ? -1.861 8.596 14.533 1.00 98.19 98 ALA A O 1
ATOM 708 N N . LYS A 1 99 ? -3.214 7.761 16.120 1.00 97.94 99 LYS A N 1
ATOM 709 C CA . LYS A 1 99 ? -2.399 6.567 16.376 1.00 97.94 99 LYS A CA 1
ATOM 710 C C . LYS A 1 99 ? -2.253 5.692 15.128 1.00 97.94 99 LYS A C 1
ATOM 712 O O . LYS A 1 99 ? -1.145 5.298 14.807 1.00 97.94 99 LYS A O 1
ATOM 717 N N . LYS A 1 100 ? -3.346 5.388 14.421 1.00 97.50 100 LYS A N 1
ATOM 718 C CA . LYS A 1 100 ? -3.295 4.526 13.228 1.00 97.50 100 LYS A CA 1
ATOM 719 C C . LYS A 1 100 ? -2.535 5.173 12.076 1.00 97.50 100 LYS A C 1
ATOM 721 O O . LYS A 1 100 ? -1.788 4.470 11.412 1.00 97.50 100 LYS A O 1
ATOM 726 N N . LEU A 1 101 ? -2.699 6.482 11.882 1.00 98.38 101 LEU A N 1
ATOM 727 C CA . LEU A 1 101 ? -1.971 7.245 10.864 1.00 98.38 101 LEU A CA 1
ATOM 728 C C . LEU A 1 101 ? -0.473 7.361 11.186 1.00 98.38 101 LEU A C 1
ATOM 730 O O . LEU A 1 101 ? 0.348 7.359 10.280 1.00 98.38 101 LEU A O 1
ATOM 734 N N . ALA A 1 102 ? -0.099 7.422 12.469 1.00 98.12 102 ALA A N 1
ATOM 735 C CA . ALA A 1 102 ? 1.306 7.382 12.874 1.00 98.12 102 ALA A CA 1
ATOM 736 C C . ALA A 1 102 ? 1.960 6.013 12.604 1.00 98.12 102 ALA A C 1
ATOM 738 O O . ALA A 1 102 ? 3.158 5.952 12.327 1.00 98.12 102 ALA A O 1
ATOM 739 N N . GLU A 1 103 ? 1.184 4.928 12.680 1.00 97.62 103 GLU A N 1
ATOM 740 C CA . GLU A 1 103 ? 1.651 3.594 12.302 1.00 97.62 103 GLU A CA 1
ATOM 741 C C . GLU A 1 103 ? 1.722 3.436 10.779 1.00 97.62 103 GLU A C 1
ATOM 743 O O . GLU A 1 103 ? 2.759 3.043 10.258 1.00 97.62 103 GLU A O 1
ATOM 748 N N . LEU A 1 104 ? 0.657 3.783 10.058 1.00 98.44 104 LEU A N 1
ATOM 749 C CA . LEU A 1 104 ? 0.607 3.730 8.600 1.00 98.44 104 LEU A CA 1
ATOM 750 C C . LEU A 1 104 ? -0.397 4.762 8.068 1.00 98.44 104 LEU A C 1
ATOM 752 O O . LEU A 1 104 ? -1.582 4.725 8.415 1.00 98.44 104 LEU A O 1
ATOM 756 N N . ASP A 1 105 ? 0.076 5.639 7.191 1.00 98.50 105 ASP A N 1
ATOM 757 C CA . ASP A 1 105 ? -0.693 6.632 6.447 1.00 98.50 105 ASP A CA 1
ATOM 758 C C . ASP A 1 105 ? -0.520 6.383 4.940 1.00 98.50 105 ASP A C 1
ATOM 760 O O . ASP A 1 105 ? 0.563 6.580 4.385 1.00 98.50 105 ASP A O 1
ATOM 764 N N . ILE A 1 106 ? -1.608 5.952 4.297 1.00 98.25 106 ILE A N 1
ATOM 765 C CA . ILE A 1 106 ? -1.702 5.680 2.855 1.00 98.25 106 ILE A CA 1
ATOM 766 C C . ILE A 1 106 ? -2.383 6.818 2.083 1.00 98.25 106 ILE A C 1
ATOM 768 O O . ILE A 1 106 ? -2.827 6.615 0.955 1.00 98.25 106 ILE A O 1
ATOM 772 N N . THR A 1 107 ? -2.549 7.997 2.693 1.00 98.31 107 THR A N 1
ATOM 773 C CA . THR A 1 107 ? -3.198 9.148 2.035 1.00 98.31 107 THR A CA 1
ATOM 774 C C . THR A 1 107 ? -2.444 9.585 0.784 1.00 98.31 107 THR A C 1
ATOM 776 O O . THR A 1 107 ? -3.055 9.991 -0.198 1.00 98.31 107 THR A O 1
ATOM 779 N N . GLU A 1 108 ? -1.120 9.502 0.832 1.00 97.69 108 GLU A N 1
ATOM 780 C CA . GLU A 1 108 ? -0.222 9.881 -0.250 1.00 97.69 108 GLU A CA 1
ATOM 781 C C . GLU A 1 108 ? 0.759 8.743 -0.500 1.00 97.69 108 GLU A C 1
ATOM 783 O O . GLU A 1 108 ? 1.051 7.947 0.397 1.00 97.69 108 GLU A O 1
ATOM 788 N N . TYR A 1 109 ? 1.280 8.703 -1.720 1.00 97.19 109 TYR A N 1
ATOM 789 C CA . TYR A 1 109 ? 2.383 7.837 -2.090 1.00 97.19 109 TYR A CA 1
ATOM 790 C C . TYR A 1 109 ? 3.681 8.658 -2.189 1.00 97.19 109 TYR A C 1
ATOM 792 O O . TYR A 1 109 ? 3.639 9.758 -2.747 1.00 97.19 109 TYR A O 1
ATOM 800 N N . PRO A 1 110 ? 4.825 8.163 -1.683 1.00 97.56 110 PRO A N 1
ATOM 801 C CA . PRO A 1 110 ? 4.998 6.923 -0.920 1.00 97.56 110 PRO A CA 1
ATOM 802 C C . PRO A 1 110 ? 4.352 6.982 0.473 1.00 97.56 110 PRO A C 1
ATOM 804 O O . PRO A 1 110 ? 4.150 8.064 1.033 1.00 97.56 110 PRO A O 1
ATOM 807 N N . PHE A 1 111 ? 4.028 5.811 1.034 1.00 98.06 111 PHE A N 1
ATOM 808 C CA . PHE A 1 111 ? 3.369 5.719 2.341 1.00 98.06 111 PHE A CA 1
ATOM 809 C C . PHE A 1 111 ? 4.236 6.286 3.465 1.00 98.06 111 PHE A C 1
ATOM 811 O O . PHE A 1 111 ? 5.466 6.250 3.424 1.00 98.06 111 PHE A O 1
ATOM 818 N N . LYS A 1 112 ? 3.573 6.796 4.505 1.00 98.12 112 LYS A N 1
ATOM 819 C CA . LYS A 1 112 ? 4.211 7.408 5.680 1.00 98.12 112 LYS A CA 1
ATOM 820 C C . LYS A 1 112 ? 3.840 6.638 6.948 1.00 98.12 112 LYS A C 1
ATOM 822 O O . LYS A 1 112 ? 2.836 5.933 6.981 1.00 98.12 112 LYS A O 1
ATOM 827 N N . GLY A 1 113 ? 4.635 6.793 8.005 1.00 97.06 113 GLY A N 1
ATOM 828 C CA . GLY A 1 113 ? 4.411 6.141 9.302 1.00 97.06 113 GLY A CA 1
ATOM 829 C C . GLY A 1 113 ? 5.470 5.094 9.650 1.00 97.06 113 GLY A C 1
ATOM 830 O O . GLY A 1 113 ? 6.348 4.784 8.847 1.00 97.06 113 GLY A O 1
ATOM 831 N N . LYS A 1 114 ? 5.412 4.571 10.877 1.00 97.12 114 LYS A N 1
ATOM 832 C CA . LYS A 1 114 ? 6.414 3.626 11.412 1.00 97.12 114 LYS A CA 1
ATOM 833 C C . LYS A 1 114 ? 6.428 2.279 10.686 1.00 97.12 114 LYS A C 1
ATOM 835 O O . LYS A 1 114 ? 7.492 1.699 10.504 1.00 97.12 114 LYS A O 1
ATOM 840 N N . HIS A 1 115 ? 5.259 1.825 10.248 1.00 96.06 115 HIS A N 1
ATOM 841 C CA . HIS A 1 115 ? 5.024 0.563 9.550 1.00 96.06 115 HIS A CA 1
ATOM 842 C C . HIS A 1 115 ? 4.787 0.768 8.045 1.00 96.06 115 HIS A C 1
ATOM 844 O O . HIS A 1 115 ? 4.135 -0.045 7.395 1.00 96.06 115 HIS A O 1
ATOM 850 N N . ALA A 1 116 ? 5.307 1.861 7.473 1.00 96.06 116 ALA A N 1
ATOM 851 C CA . ALA A 1 116 ? 5.228 2.144 6.037 1.00 96.06 116 ALA A CA 1
ATOM 852 C C . ALA A 1 116 ? 6.228 1.343 5.183 1.00 96.06 116 ALA A C 1
ATOM 854 O O . ALA A 1 116 ? 6.278 1.519 3.970 1.00 96.06 116 ALA A O 1
ATOM 855 N N . ASN A 1 117 ? 7.029 0.469 5.798 1.00 96.69 117 ASN A N 1
ATOM 856 C CA . ASN A 1 117 ? 7.901 -0.439 5.066 1.00 96.69 117 ASN A CA 1
ATOM 857 C C . ASN A 1 117 ? 7.123 -1.680 4.588 1.00 96.69 117 ASN A C 1
ATOM 859 O O . ASN A 1 117 ? 6.182 -2.152 5.228 1.00 96.69 117 ASN A O 1
ATOM 863 N N . THR A 1 118 ? 7.543 -2.229 3.453 1.00 97.62 118 THR A N 1
ATOM 864 C CA . THR A 1 118 ? 6.938 -3.403 2.804 1.00 97.62 118 THR A CA 1
ATOM 865 C C . THR A 1 118 ? 6.980 -4.656 3.673 1.00 97.62 118 THR A C 1
ATOM 867 O O . THR A 1 118 ? 6.044 -5.452 3.631 1.00 97.62 118 THR A O 1
ATOM 870 N N . LYS A 1 119 ? 8.022 -4.834 4.494 1.00 97.94 119 LYS A N 1
ATOM 871 C CA . LYS A 1 119 ? 8.155 -5.982 5.401 1.00 97.94 119 LYS A CA 1
ATOM 872 C C . LYS A 1 119 ? 6.999 -6.040 6.404 1.00 97.94 119 LYS A C 1
ATOM 874 O O . LYS A 1 119 ? 6.355 -7.082 6.513 1.00 97.94 119 LYS A O 1
ATOM 879 N N . ASP A 1 120 ? 6.704 -4.935 7.080 1.00 98.19 120 ASP A N 1
ATOM 880 C CA . ASP A 1 120 ? 5.618 -4.867 8.063 1.00 98.19 120 ASP A CA 1
ATOM 881 C C . ASP A 1 120 ? 4.252 -5.079 7.395 1.00 98.19 120 ASP A C 1
ATOM 883 O O . ASP A 1 120 ? 3.400 -5.792 7.926 1.00 98.19 120 ASP A O 1
ATOM 887 N N . ILE A 1 121 ? 4.052 -4.527 6.190 1.00 97.88 121 ILE A N 1
ATOM 888 C CA . ILE A 1 121 ? 2.827 -4.734 5.401 1.00 97.88 121 ILE A CA 1
ATOM 889 C C . ILE A 1 121 ? 2.649 -6.217 5.048 1.00 97.88 121 ILE A C 1
ATOM 891 O O . ILE A 1 121 ? 1.555 -6.766 5.210 1.00 97.88 121 ILE A O 1
ATOM 895 N N . ARG A 1 122 ? 3.715 -6.888 4.599 1.00 98.50 122 ARG A N 1
ATOM 896 C CA . ARG A 1 122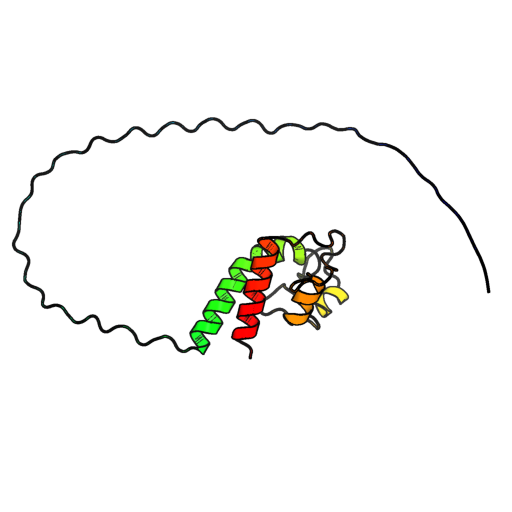 ? 3.686 -8.327 4.308 1.00 98.50 122 ARG A CA 1
ATOM 897 C C . ARG A 1 122 ? 3.333 -9.136 5.544 1.00 98.50 122 ARG A C 1
ATOM 899 O O . ARG A 1 122 ? 2.467 -10.004 5.465 1.00 98.50 122 ARG A O 1
ATOM 906 N N . GLU A 1 123 ? 3.954 -8.825 6.677 1.00 98.31 123 GLU A N 1
ATOM 907 C CA . GLU A 1 123 ? 3.720 -9.523 7.939 1.00 98.31 123 GLU A CA 1
ATOM 908 C C . GLU A 1 123 ? 2.251 -9.430 8.374 1.00 98.31 123 GLU A C 1
ATOM 910 O O . GLU A 1 123 ? 1.606 -10.458 8.599 1.00 98.31 123 GLU A O 1
ATOM 915 N N . VAL A 1 124 ? 1.673 -8.223 8.422 1.00 98.00 124 VAL A N 1
ATOM 916 C CA . VAL A 1 124 ? 0.283 -8.048 8.889 1.00 98.00 124 VAL A CA 1
ATOM 917 C C . VAL A 1 124 ? -0.758 -8.629 7.932 1.00 98.00 124 VAL A C 1
ATOM 919 O O . VAL A 1 124 ? -1.862 -8.973 8.369 1.00 98.00 124 VAL A O 1
ATOM 922 N N . LEU A 1 125 ? -0.421 -8.765 6.647 1.00 98.25 125 LEU A N 1
ATOM 923 C CA . LEU A 1 125 ? -1.265 -9.410 5.638 1.00 98.25 125 LEU A CA 1
ATOM 924 C C . LEU A 1 125 ? -0.998 -10.915 5.485 1.00 98.25 125 LEU A C 1
ATOM 926 O O . LEU A 1 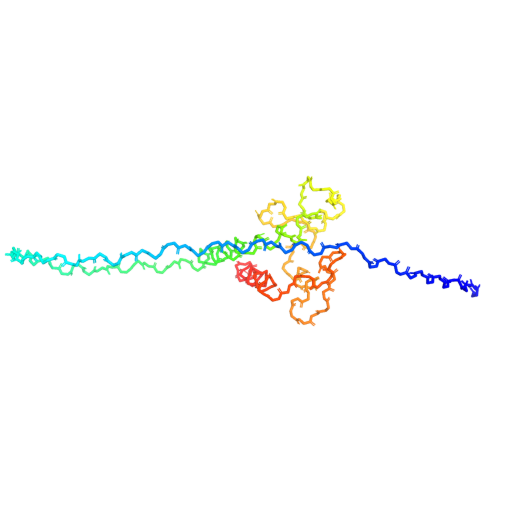125 ? -1.734 -11.585 4.764 1.00 98.25 125 LEU A O 1
ATOM 930 N N . GLY A 1 126 ? 0.010 -11.469 6.166 1.00 98.06 126 GLY A N 1
ATOM 931 C CA . GLY A 1 126 ? 0.377 -12.882 6.045 1.00 98.06 126 GLY A CA 1
ATOM 932 C C . GLY A 1 126 ? 1.030 -13.254 4.706 1.00 98.06 126 GLY A C 1
ATOM 933 O O . GLY A 1 126 ? 1.054 -14.429 4.334 1.00 98.06 126 GLY A O 1
ATOM 934 N N . ILE A 1 127 ? 1.574 -12.280 3.971 1.00 97.81 127 ILE A N 1
ATOM 935 C CA . ILE A 1 127 ? 2.341 -12.535 2.744 1.00 97.81 127 ILE A CA 1
ATOM 936 C C . ILE A 1 127 ? 3.626 -13.273 3.138 1.00 97.81 127 ILE A C 1
ATOM 938 O O . ILE A 1 127 ? 4.387 -12.801 3.979 1.00 97.81 127 ILE A O 1
ATOM 942 N N . GLY A 1 128 ? 3.861 -14.446 2.543 1.00 94.94 128 GLY A N 1
ATOM 943 C CA . GLY A 1 128 ? 4.964 -15.339 2.925 1.00 94.94 128 GLY A CA 1
ATOM 944 C C . GLY A 1 128 ? 4.580 -16.440 3.923 1.00 94.94 128 GLY A C 1
ATOM 945 O O . GLY A 1 128 ? 5.461 -17.103 4.460 1.00 94.94 128 GLY A O 1
ATOM 946 N N . GLY A 1 129 ? 3.282 -16.662 4.166 1.00 94.69 129 GLY A N 1
ATOM 947 C CA . GLY A 1 129 ? 2.780 -17.811 4.936 1.00 94.69 129 GLY A CA 1
ATOM 948 C C . GLY A 1 129 ? 2.520 -17.540 6.421 1.00 94.69 129 GLY A C 1
ATOM 949 O O . GLY A 1 129 ? 2.198 -18.464 7.166 1.00 94.69 129 GLY A O 1
ATOM 950 N N . GLY A 1 130 ? 2.637 -16.285 6.861 1.00 95.44 130 GLY A N 1
ATOM 951 C CA . GLY A 1 130 ? 2.258 -15.864 8.210 1.00 95.44 130 GLY A CA 1
ATOM 952 C C . GLY A 1 130 ? 0.739 -15.816 8.418 1.00 95.44 130 GLY A C 1
ATOM 953 O O . GLY A 1 130 ? -0.046 -15.780 7.471 1.00 95.44 130 GLY A O 1
ATOM 954 N N . LYS A 1 131 ? 0.302 -15.776 9.683 1.00 97.50 131 LYS A N 1
ATOM 955 C CA . LYS A 1 131 ? -1.114 -15.564 10.015 1.00 97.50 131 LYS A CA 1
ATOM 956 C C . LYS A 1 131 ? -1.463 -14.078 9.832 1.00 97.50 131 LYS A C 1
ATOM 958 O O . LYS A 1 131 ? -0.886 -13.263 10.551 1.00 97.50 131 LYS A O 1
ATOM 963 N N . PRO A 1 132 ? -2.428 -13.711 8.964 1.00 98.12 132 PRO A N 1
ATOM 964 C CA . PRO A 1 132 ? -2.829 -12.317 8.813 1.00 98.12 132 PRO A CA 1
ATOM 965 C C . PRO A 1 132 ? -3.395 -11.775 10.128 1.00 98.12 132 PRO A C 1
ATOM 967 O O . PRO A 1 132 ? -4.088 -12.481 10.867 1.00 98.12 132 PRO A O 1
ATOM 970 N N . THR A 1 133 ? -3.123 -10.504 10.410 1.00 97.94 133 THR A N 1
ATOM 971 C CA . THR A 1 133 ? -3.644 -9.766 11.575 1.00 97.94 133 THR A CA 1
ATOM 972 C C . THR A 1 133 ? -4.485 -8.553 11.172 1.00 97.94 133 THR A C 1
ATOM 974 O O . THR A 1 133 ? -5.209 -7.999 12.003 1.00 97.94 133 THR A O 1
ATOM 977 N N . MET A 1 134 ? -4.457 -8.183 9.889 1.00 97.00 134 MET A N 1
ATOM 978 C CA . MET A 1 134 ? -5.222 -7.089 9.293 1.00 97.00 134 MET A CA 1
ATOM 979 C C . MET A 1 134 ? -6.074 -7.580 8.105 1.00 97.00 134 MET A C 1
ATOM 981 O O . MET A 1 134 ? -5.803 -8.651 7.554 1.00 97.00 134 MET A O 1
ATOM 985 N N . PRO A 1 135 ? -7.113 -6.825 7.693 1.00 96.56 135 PRO A N 1
ATOM 986 C CA . PRO A 1 135 ? -7.709 -5.657 8.357 1.00 96.56 135 PRO A CA 1
ATOM 987 C C . PRO A 1 135 ? -8.410 -5.988 9.685 1.00 96.56 135 PRO A C 1
ATOM 989 O O . PRO A 1 135 ? -8.976 -7.068 9.868 1.00 96.56 135 PRO A O 1
ATOM 992 N N . LYS A 1 136 ? -8.439 -5.031 10.622 1.00 92.44 136 LYS A N 1
ATOM 993 C CA . LYS A 1 136 ? -9.130 -5.202 11.912 1.00 92.44 136 LYS A CA 1
ATOM 994 C C . LYS A 1 136 ? -10.643 -5.361 11.705 1.00 92.44 136 LYS A C 1
ATOM 996 O O . LYS A 1 136 ? -11.289 -4.469 11.168 1.00 92.44 136 LYS A O 1
ATOM 1001 N N . GLY A 1 137 ? -11.201 -6.474 12.183 1.00 91.94 137 GLY A N 1
ATOM 1002 C CA . GLY A 1 137 ? -12.621 -6.823 12.024 1.00 91.94 137 GLY A CA 1
ATOM 1003 C C . GLY A 1 137 ? -12.928 -7.681 10.793 1.00 91.94 137 GLY A C 1
ATOM 1004 O O . GLY A 1 137 ? -14.029 -8.205 10.689 1.00 91.94 137 GLY A O 1
ATOM 1005 N N . ALA A 1 138 ? -11.951 -7.877 9.905 1.00 94.69 138 ALA A N 1
ATOM 1006 C CA . ALA A 1 138 ? -12.061 -8.742 8.735 1.00 94.69 138 ALA A CA 1
ATOM 1007 C C . ALA A 1 138 ? -10.703 -9.404 8.449 1.00 94.69 138 ALA A C 1
ATOM 1009 O O . ALA A 1 138 ? -10.162 -9.308 7.350 1.00 94.69 138 ALA A O 1
ATOM 1010 N N . VAL A 1 139 ? -10.110 -10.022 9.472 1.00 97.62 139 VAL A N 1
ATOM 1011 C CA . VAL A 1 139 ? -8.771 -10.619 9.382 1.00 97.62 139 VAL A CA 1
ATOM 1012 C C . VAL A 1 139 ? -8.752 -11.701 8.300 1.00 97.62 139 VAL A C 1
ATOM 1014 O O . VAL A 1 139 ? -9.621 -12.570 8.282 1.00 97.62 139 VAL A O 1
ATOM 1017 N N . GLY A 1 140 ? -7.771 -11.634 7.395 1.00 96.25 140 GLY A N 1
ATOM 1018 C CA . GLY A 1 140 ? -7.665 -12.558 6.258 1.00 96.25 140 GLY A CA 1
ATOM 1019 C C . GLY A 1 140 ? -8.652 -12.285 5.115 1.00 96.25 140 GLY A C 1
ATOM 1020 O O . GLY A 1 140 ? -8.825 -13.131 4.240 1.00 96.25 140 GLY A O 1
ATOM 1021 N N . SER A 1 141 ? -9.319 -11.123 5.109 1.00 98.12 141 SER A N 1
ATOM 1022 C CA . SER A 1 141 ? -10.196 -10.720 3.997 1.00 98.12 141 SER A CA 1
ATOM 1023 C C . SER A 1 141 ? -9.441 -10.323 2.727 1.00 98.12 141 SER A C 1
ATOM 1025 O O . SER A 1 141 ? -9.995 -10.463 1.640 1.00 98.12 141 SER A O 1
ATOM 1027 N N . VAL A 1 142 ? -8.186 -9.883 2.852 1.00 98.31 142 VAL A N 1
ATOM 1028 C CA . VAL A 1 142 ? -7.275 -9.667 1.720 1.00 98.31 142 VAL A CA 1
ATOM 1029 C C . VAL A 1 142 ? -6.653 -11.015 1.357 1.00 98.31 142 VAL A C 1
ATOM 1031 O O . VAL A 1 142 ? -5.881 -11.569 2.137 1.00 98.31 142 VAL A O 1
ATOM 1034 N N . LYS A 1 143 ? -7.032 -11.582 0.211 1.00 97.94 143 LYS A N 1
ATOM 1035 C CA . LYS A 1 143 ? -6.643 -12.936 -0.218 1.00 97.94 143 LYS A CA 1
ATOM 1036 C C . LYS A 1 143 ? -6.686 -13.066 -1.740 1.00 97.94 143 LYS A C 1
ATOM 1038 O O . LYS A 1 143 ? -7.290 -12.227 -2.400 1.00 97.94 143 LYS A O 1
ATOM 1043 N N . GLY A 1 144 ? -6.113 -14.145 -2.276 1.00 97.75 144 GLY A N 1
ATOM 1044 C CA . GLY A 1 144 ? -6.119 -14.415 -3.718 1.00 97.75 144 GLY A CA 1
ATOM 1045 C C . GLY A 1 144 ? -5.487 -13.266 -4.502 1.00 97.75 144 GLY A C 1
ATOM 1046 O O . GLY A 1 144 ? -4.461 -12.736 -4.077 1.00 97.75 144 GLY A O 1
ATOM 1047 N N . ASP A 1 145 ? -6.134 -12.854 -5.589 1.00 98.50 145 ASP A N 1
ATOM 1048 C CA . ASP A 1 145 ? -5.641 -11.800 -6.483 1.00 98.50 145 ASP A CA 1
ATOM 1049 C C . ASP A 1 145 ? -5.430 -10.461 -5.760 1.00 98.50 145 ASP A C 1
ATOM 1051 O O . ASP A 1 145 ? -4.407 -9.812 -5.961 1.00 98.50 145 ASP A O 1
ATOM 1055 N N . ASP A 1 146 ? -6.325 -10.091 -4.833 1.00 98.56 146 ASP A N 1
ATOM 1056 C CA . ASP A 1 146 ? -6.189 -8.869 -4.026 1.00 98.56 146 ASP A CA 1
ATOM 1057 C C . ASP A 1 146 ? -4.865 -8.884 -3.223 1.00 98.56 146 ASP A C 1
ATOM 1059 O O . ASP A 1 146 ? -4.144 -7.887 -3.159 1.00 98.56 146 ASP A O 1
ATOM 1063 N N . LEU A 1 147 ? -4.510 -10.033 -2.632 1.00 98.50 147 LEU A N 1
ATOM 1064 C CA . LEU A 1 147 ? -3.252 -10.192 -1.892 1.00 98.50 147 LEU A CA 1
ATOM 1065 C C . LEU A 1 147 ? -2.039 -10.228 -2.833 1.00 98.50 147 LEU A C 1
ATOM 1067 O O . LEU A 1 147 ? -0.992 -9.674 -2.496 1.00 98.50 147 LEU A O 1
ATOM 1071 N N . ALA A 1 148 ? -2.183 -10.850 -4.005 1.00 98.62 148 ALA A N 1
ATOM 1072 C CA . ALA A 1 148 ? -1.131 -10.934 -5.013 1.00 98.62 148 ALA A CA 1
ATOM 1073 C C . ALA A 1 148 ? -0.753 -9.553 -5.573 1.00 98.62 148 ALA A C 1
ATOM 1075 O O . ALA A 1 148 ? 0.431 -9.281 -5.754 1.00 98.62 148 ALA A O 1
ATOM 1076 N N . LEU A 1 149 ? -1.723 -8.656 -5.772 1.00 98.75 149 LEU A N 1
ATOM 1077 C CA . LEU A 1 149 ? -1.467 -7.282 -6.218 1.00 98.75 149 LEU A CA 1
ATOM 1078 C C . LEU A 1 149 ? -0.638 -6.490 -5.198 1.00 98.75 149 LEU A C 1
ATOM 1080 O O . LEU A 1 149 ? 0.331 -5.827 -5.567 1.00 98.75 149 LEU A O 1
ATOM 1084 N N . ILE A 1 150 ? -0.967 -6.597 -3.906 1.00 98.56 150 ILE A N 1
ATOM 1085 C CA . ILE A 1 150 ? -0.183 -5.948 -2.842 1.00 98.56 150 ILE A CA 1
ATOM 1086 C C . ILE A 1 150 ? 1.215 -6.572 -2.736 1.00 98.56 150 ILE A C 1
ATOM 1088 O O . ILE A 1 150 ? 2.190 -5.845 -2.547 1.00 98.56 150 ILE A O 1
ATOM 1092 N N . ALA A 1 151 ? 1.332 -7.895 -2.880 1.00 98.69 151 ALA A N 1
ATOM 1093 C CA . ALA A 1 151 ? 2.626 -8.574 -2.891 1.00 98.69 151 ALA A CA 1
ATOM 1094 C C . ALA A 1 151 ? 3.505 -8.108 -4.063 1.00 98.69 151 ALA A C 1
ATOM 1096 O O . ALA A 1 151 ? 4.665 -7.772 -3.842 1.00 98.69 151 ALA A O 1
ATOM 1097 N N . ALA A 1 152 ? 2.940 -8.004 -5.269 1.00 98.75 152 ALA A N 1
ATOM 1098 C CA . ALA A 1 152 ? 3.649 -7.540 -6.458 1.00 98.75 152 ALA A CA 1
ATOM 1099 C C . ALA A 1 152 ? 4.130 -6.086 -6.318 1.00 98.75 152 ALA A C 1
ATOM 1101 O O . ALA A 1 152 ? 5.265 -5.775 -6.678 1.00 98.75 152 ALA A O 1
ATOM 1102 N N . TRP A 1 153 ? 3.306 -5.201 -5.746 1.00 98.69 153 TRP A N 1
ATOM 1103 C CA . TRP A 1 153 ? 3.740 -3.843 -5.405 1.00 98.69 153 TRP A CA 1
ATOM 1104 C C . TRP A 1 153 ? 4.894 -3.846 -4.401 1.00 98.69 153 TRP A C 1
ATOM 1106 O O . TRP A 1 153 ? 5.895 -3.166 -4.622 1.00 98.69 153 TRP A O 1
ATOM 1116 N N . ALA A 1 154 ? 4.787 -4.631 -3.327 1.00 98.38 154 ALA A N 1
ATOM 1117 C CA . ALA A 1 154 ? 5.840 -4.711 -2.325 1.00 98.38 154 ALA A CA 1
ATOM 1118 C C . ALA A 1 154 ? 7.154 -5.245 -2.927 1.00 98.38 154 ALA A C 1
ATOM 1120 O O . ALA A 1 154 ? 8.222 -4.730 -2.605 1.00 98.38 154 ALA A O 1
ATOM 1121 N N . ASP A 1 155 ? 7.090 -6.229 -3.833 1.00 98.62 155 ASP A N 1
ATOM 1122 C CA . ASP A 1 155 ? 8.266 -6.764 -4.531 1.00 98.62 155 ASP A CA 1
ATOM 1123 C C . ASP A 1 155 ? 8.924 -5.697 -5.421 1.00 98.62 155 ASP A C 1
ATOM 1125 O O . ASP A 1 155 ? 10.149 -5.558 -5.418 1.00 98.62 155 ASP A O 1
ATOM 1129 N N . ALA A 1 156 ? 8.123 -4.915 -6.151 1.00 98.44 156 ALA A N 1
ATOM 1130 C CA . ALA A 1 156 ? 8.615 -3.842 -7.011 1.00 98.44 156 ALA A CA 1
ATOM 1131 C C . ALA A 1 156 ? 9.233 -2.684 -6.207 1.00 98.44 156 ALA A C 1
ATOM 1133 O O . ALA A 1 156 ? 10.303 -2.191 -6.568 1.00 98.44 156 ALA A O 1
ATOM 1134 N N . TRP A 1 157 ? 8.612 -2.304 -5.085 1.00 98.31 157 TRP A N 1
ATOM 1135 C CA . TRP A 1 157 ? 9.170 -1.327 -4.146 1.00 98.31 157 TRP A CA 1
ATOM 1136 C C . TRP A 1 157 ? 10.533 -1.781 -3.624 1.00 98.31 157 TRP A C 1
ATOM 1138 O O . TRP A 1 157 ? 11.507 -1.030 -3.694 1.00 98.31 157 TRP A O 1
ATOM 1148 N N . ASP A 1 158 ? 10.611 -3.027 -3.145 1.00 97.50 158 ASP A N 1
ATOM 1149 C CA . ASP A 1 158 ? 11.847 -3.617 -2.630 1.00 97.50 158 ASP A CA 1
ATOM 1150 C C . ASP A 1 158 ? 12.923 -3.683 -3.719 1.00 97.50 158 ASP A C 1
ATOM 1152 O O . ASP A 1 158 ? 14.100 -3.518 -3.425 1.00 97.50 158 ASP A O 1
ATOM 1156 N N . ALA A 1 159 ? 12.561 -3.927 -4.979 1.00 97.50 159 ALA A N 1
ATOM 1157 C CA . ALA A 1 159 ? 13.511 -3.922 -6.088 1.00 97.50 159 ALA A CA 1
ATOM 1158 C C . ALA A 1 159 ? 14.060 -2.518 -6.390 1.00 97.50 159 ALA A C 1
ATOM 1160 O O . ALA A 1 159 ? 15.253 -2.381 -6.651 1.00 97.50 159 ALA A O 1
ATOM 1161 N N . ASN A 1 160 ? 13.220 -1.482 -6.337 1.00 97.44 160 ASN A N 1
ATOM 1162 C CA . ASN A 1 160 ? 13.631 -0.108 -6.618 1.00 97.44 160 ASN A CA 1
ATOM 1163 C C . ASN A 1 160 ? 14.412 0.538 -5.457 1.00 97.44 160 ASN A C 1
ATOM 1165 O O . ASN A 1 160 ? 15.274 1.378 -5.704 1.00 97.44 160 ASN A O 1
ATOM 1169 N N . HIS A 1 161 ? 14.144 0.168 -4.204 1.00 94.81 161 HIS A N 1
ATOM 1170 C CA . HIS A 1 161 ? 14.679 0.845 -3.010 1.00 94.81 161 HIS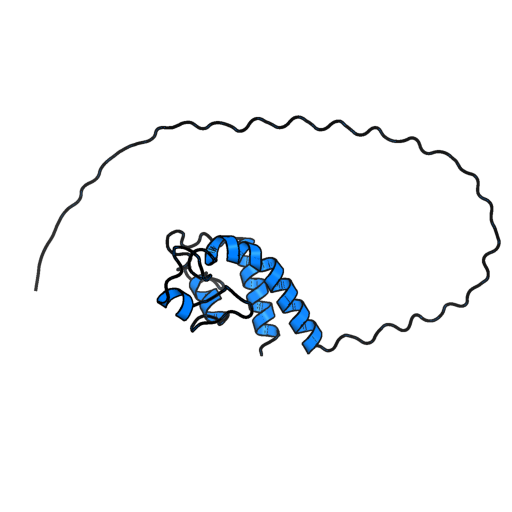 A CA 1
ATOM 1171 C C . HIS A 1 161 ? 15.805 0.088 -2.279 1.00 94.81 161 HIS A C 1
ATOM 1173 O O . HIS A 1 161 ? 16.070 0.370 -1.109 1.00 94.81 161 HIS A O 1
ATOM 1179 N N . LYS A 1 162 ? 16.450 -0.867 -2.954 1.00 84.31 162 LYS A N 1
ATOM 1180 C CA . LYS A 1 162 ? 17.653 -1.563 -2.464 1.00 84.31 162 LYS A CA 1
ATOM 1181 C C . LYS A 1 162 ? 18.927 -0.742 -2.617 1.00 84.31 162 LYS A C 1
ATOM 1183 O O . LYS A 1 162 ? 19.005 0.070 -3.566 1.00 84.31 162 LYS A O 1
#